Protein AF-W1Q097-F1 (afdb_monomer_lite)

Secondary structure (DSSP, 8-state):
--SSTTTGGG-------TTTHHHHH-S--HHHHHHHHHTT--GGGSS-GGGSHHHHHHHT-SPPPPPPPTTTS--------PPP----PPP-PPP-----

Structure (mmCIF, N/CA/C/O backbone):
data_AF-W1Q097-F1
#
_entry.id   AF-W1Q097-F1
#
loop_
_atom_site.group_PDB
_atom_site.id
_atom_site.type_symbol
_atom_site.label_atom_id
_atom_site.label_alt_id
_atom_site.label_comp_id
_atom_site.label_asym_id
_atom_site.label_entity_id
_atom_site.label_seq_id
_atom_site.pdbx_PDB_ins_code
_atom_site.Cartn_x
_atom_site.Cartn_y
_atom_site.Cartn_z
_atom_site.occupancy
_atom_site.B_iso_or_equiv
_atom_site.auth_seq_id
_atom_site.auth_comp_id
_atom_site.auth_asym_id
_atom_site.auth_atom_id
_atom_site.pdbx_PDB_model_num
ATOM 1 N N . MET A 1 1 ? -22.412 -5.937 -0.133 1.00 38.38 1 MET A N 1
ATOM 2 C CA . MET A 1 1 ? -22.242 -7.377 0.170 1.00 38.38 1 MET A CA 1
ATOM 3 C C . MET A 1 1 ? -20.873 -7.930 -0.252 1.00 38.38 1 MET A C 1
ATOM 5 O O . MET A 1 1 ? -20.672 -9.125 -0.132 1.00 38.38 1 MET A O 1
ATOM 9 N N . GLU A 1 2 ? -19.893 -7.098 -0.640 1.00 43.16 2 GLU A N 1
ATOM 10 C CA . GLU A 1 2 ? -18.611 -7.597 -1.190 1.00 43.16 2 GLU A CA 1
ATOM 11 C C . GLU A 1 2 ? -17.364 -7.215 -0.367 1.00 43.16 2 GLU A C 1
ATOM 13 O O . GLU A 1 2 ? -16.276 -7.714 -0.621 1.00 43.16 2 GLU A O 1
ATOM 18 N N . HIS A 1 3 ? -17.499 -6.401 0.687 1.00 38.25 3 HIS A N 1
ATOM 19 C CA . HIS A 1 3 ? -16.353 -5.969 1.504 1.00 38.25 3 HIS A CA 1
ATOM 20 C C . HIS A 1 3 ? -15.869 -7.003 2.539 1.00 38.25 3 HIS A C 1
ATOM 22 O O . HIS A 1 3 ? -14.757 -6.887 3.046 1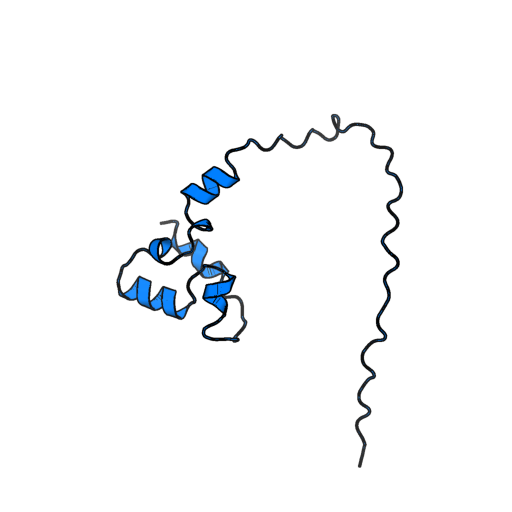.00 38.25 3 HIS A O 1
ATOM 28 N N . ARG A 1 4 ? -16.677 -8.025 2.862 1.00 45.00 4 ARG A N 1
ATOM 29 C CA . ARG A 1 4 ? -16.343 -9.014 3.907 1.00 45.00 4 ARG A CA 1
ATOM 30 C C . ARG A 1 4 ? -15.344 -10.084 3.452 1.00 45.00 4 ARG A C 1
ATOM 32 O O . ARG A 1 4 ? -14.622 -10.617 4.283 1.00 45.00 4 ARG A O 1
ATOM 39 N N . ALA A 1 5 ? -15.252 -10.352 2.149 1.00 39.06 5 ALA A N 1
ATOM 40 C CA . ALA A 1 5 ? -14.387 -11.404 1.611 1.00 39.06 5 ALA A CA 1
ATOM 41 C C . ALA A 1 5 ? -12.897 -11.012 1.548 1.00 39.06 5 ALA A C 1
ATOM 43 O O . ALA A 1 5 ? -12.034 -11.883 1.536 1.00 39.06 5 ALA A O 1
ATOM 44 N N . TYR A 1 6 ? -12.572 -9.714 1.548 1.00 47.75 6 TYR A N 1
ATOM 45 C CA . TYR A 1 6 ? -11.182 -9.254 1.446 1.00 47.75 6 TYR A CA 1
ATOM 46 C C . TYR A 1 6 ? -10.384 -9.453 2.749 1.00 47.75 6 TYR A C 1
ATOM 48 O O . TYR A 1 6 ? -9.180 -9.692 2.713 1.00 47.75 6 TYR A O 1
ATOM 56 N N . ILE A 1 7 ? -11.049 -9.403 3.909 1.00 50.25 7 ILE A N 1
ATOM 57 C CA . ILE A 1 7 ? -10.375 -9.475 5.217 1.00 50.25 7 ILE A CA 1
ATOM 58 C C . ILE A 1 7 ? -9.987 -10.916 5.590 1.00 50.25 7 ILE A C 1
ATOM 60 O O . ILE A 1 7 ? -8.965 -11.128 6.247 1.00 50.25 7 ILE A O 1
ATOM 64 N N . GLU A 1 8 ? -10.728 -11.926 5.123 1.00 46.25 8 GLU A N 1
ATOM 65 C CA . GLU A 1 8 ? -10.442 -13.328 5.465 1.00 46.25 8 GLU A CA 1
ATOM 66 C C . GLU A 1 8 ? -9.144 -13.869 4.834 1.00 46.25 8 GLU A C 1
ATOM 68 O O . GLU A 1 8 ? -8.549 -14.811 5.361 1.00 46.25 8 GLU A O 1
ATOM 73 N N . GLY A 1 9 ? -8.635 -13.232 3.772 1.00 41.41 9 GLY A N 1
ATOM 74 C CA . GLY A 1 9 ? -7.394 -13.629 3.094 1.00 41.41 9 GLY A CA 1
ATOM 75 C C . GLY A 1 9 ? -6.099 -13.348 3.870 1.00 41.41 9 GLY A C 1
ATOM 76 O O . GLY A 1 9 ? -5.043 -13.856 3.499 1.00 41.41 9 GLY A O 1
ATOM 77 N N . LEU A 1 10 ? -6.149 -12.572 4.959 1.00 51.78 10 LEU A N 1
ATOM 78 C CA . LEU A 1 10 ? -4.971 -12.219 5.770 1.00 51.78 10 LEU A CA 1
ATOM 79 C C . LEU A 1 10 ? -4.798 -13.102 7.017 1.00 51.78 10 LEU A C 1
ATOM 81 O O . LEU A 1 10 ? -3.898 -12.881 7.828 1.00 51.78 10 LEU A O 1
ATOM 85 N N . ARG A 1 11 ? -5.624 -14.143 7.173 1.00 51.94 11 ARG A N 1
ATOM 86 C CA . ARG A 1 11 ? -5.631 -15.042 8.339 1.00 51.94 11 ARG A CA 1
ATOM 87 C C . ARG A 1 11 ? -4.587 -16.171 8.239 1.00 51.94 11 ARG A C 1
ATOM 89 O O . ARG A 1 11 ? -4.834 -17.301 8.646 1.00 51.94 11 ARG A O 1
ATOM 96 N N . GLY A 1 12 ? -3.414 -15.865 7.682 1.00 44.88 12 GLY A N 1
ATOM 97 C CA . GLY A 1 12 ? -2.291 -16.786 7.497 1.00 44.88 12 GLY A CA 1
ATOM 98 C C . GLY A 1 12 ? -1.200 -16.611 8.555 1.00 44.88 12 GLY A C 1
ATOM 99 O O . GLY A 1 12 ? -0.261 -15.850 8.363 1.00 44.88 12 GLY A O 1
ATOM 100 N N . ASN A 1 13 ? -1.333 -17.334 9.668 1.00 55.38 13 ASN A N 1
ATOM 101 C CA . ASN A 1 13 ? -0.284 -17.833 10.572 1.00 55.38 13 ASN A CA 1
ATOM 102 C C . ASN A 1 13 ? 1.103 -17.143 10.553 1.00 55.38 13 ASN A C 1
ATOM 104 O O . ASN A 1 13 ? 2.027 -17.611 9.882 1.00 55.38 13 ASN A O 1
ATOM 108 N N . ARG A 1 14 ? 1.307 -16.156 11.438 1.00 54.12 14 ARG A N 1
ATOM 109 C CA . ARG A 1 14 ? 2.559 -16.012 12.206 1.00 54.12 14 ARG A CA 1
ATOM 110 C C . ARG A 1 14 ? 2.336 -15.130 13.433 1.00 54.12 14 ARG A C 1
ATOM 112 O O . ARG A 1 14 ? 2.221 -13.913 13.341 1.00 54.12 14 ARG A O 1
ATOM 119 N N . GLN A 1 15 ? 2.271 -15.772 14.592 1.00 57.19 15 GLN A N 1
ATOM 120 C CA . GLN A 1 15 ? 2.428 -15.127 15.886 1.00 57.19 15 GLN A CA 1
ATOM 121 C C . GLN A 1 15 ? 3.838 -14.529 15.925 1.00 57.19 15 GLN A C 1
ATOM 123 O O . GLN A 1 15 ? 4.770 -15.282 16.156 1.00 57.19 15 GLN A O 1
ATOM 128 N N . GLU A 1 16 ? 4.033 -13.236 15.651 1.00 54.62 16 GLU A N 1
ATOM 129 C CA . GLU A 1 16 ? 5.241 -12.532 16.098 1.00 54.62 16 GLU A CA 1
ATOM 130 C C . GLU A 1 16 ? 5.165 -11.001 15.937 1.00 54.62 16 GLU A C 1
ATOM 132 O O . GLU A 1 16 ? 5.077 -10.462 14.838 1.00 54.62 16 GLU A O 1
ATOM 137 N N . LYS A 1 17 ? 5.335 -10.337 17.090 1.00 48.19 17 LYS A N 1
ATOM 138 C CA . LYS A 1 17 ? 5.784 -8.949 17.319 1.00 48.19 17 LYS A CA 1
ATOM 139 C C . LYS A 1 17 ? 4.727 -7.838 17.295 1.00 48.19 17 LYS A C 1
ATOM 141 O O . LYS A 1 17 ? 4.501 -7.126 16.320 1.00 48.19 17 LYS A O 1
ATOM 146 N N . LEU A 1 18 ? 4.174 -7.640 18.493 1.00 61.91 18 LEU A N 1
ATOM 147 C CA . LEU A 1 18 ? 3.507 -6.428 18.958 1.00 61.91 18 LEU A CA 1
ATOM 148 C C . LEU A 1 18 ? 4.412 -5.189 18.748 1.00 61.91 18 LEU A C 1
ATOM 150 O O . LEU A 1 18 ? 5.625 -5.255 18.937 1.00 61.91 18 LEU A O 1
ATOM 154 N N . TYR A 1 19 ? 3.788 -4.072 18.368 1.00 51.47 19 TYR A N 1
ATOM 155 C CA . TYR A 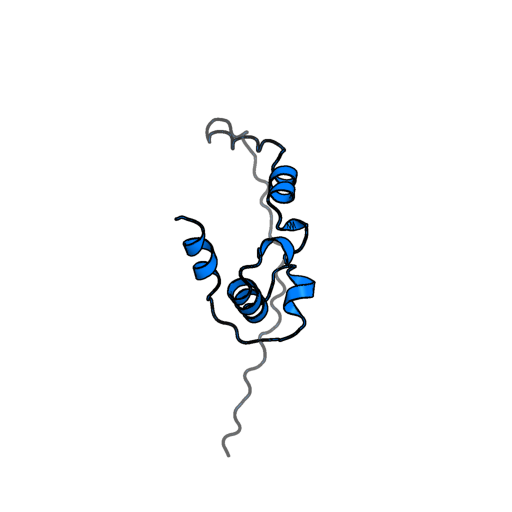1 19 ? 4.310 -2.696 18.239 1.00 51.47 19 TYR A CA 1
ATOM 156 C C . TYR A 1 19 ? 5.142 -2.300 17.001 1.00 51.47 19 TYR A C 1
ATOM 158 O O . TYR A 1 19 ? 5.101 -1.131 16.633 1.00 51.47 19 TYR A O 1
ATOM 166 N N . GLY A 1 20 ? 5.819 -3.214 16.293 1.00 50.72 20 GLY A N 1
ATOM 167 C CA . GLY A 1 20 ? 6.646 -2.847 15.119 1.00 50.72 20 GLY A CA 1
ATOM 168 C C . GLY A 1 20 ? 5.957 -2.941 13.747 1.00 50.72 20 GLY A C 1
ATOM 169 O O . GLY A 1 20 ? 6.331 -2.242 12.807 1.00 50.72 20 GLY A O 1
ATOM 170 N N . HIS A 1 21 ? 4.943 -3.801 13.612 1.00 57.03 21 HIS A N 1
ATOM 171 C CA . HIS A 1 21 ? 4.353 -4.142 12.310 1.00 57.03 21 HIS A CA 1
ATOM 172 C C . HIS A 1 21 ? 3.623 -2.966 11.643 1.00 57.03 21 HIS A C 1
ATOM 174 O O . HIS A 1 21 ? 3.699 -2.791 10.427 1.00 57.03 21 HIS A O 1
ATOM 180 N N . MET A 1 22 ? 2.929 -2.140 12.429 1.00 57.91 22 MET A N 1
ATOM 181 C CA . MET A 1 22 ? 2.148 -1.019 11.898 1.00 57.91 22 MET A CA 1
ATOM 182 C C . MET A 1 22 ? 3.051 0.075 11.310 1.00 57.91 22 MET A C 1
ATOM 184 O O . MET A 1 22 ? 2.728 0.627 10.264 1.00 57.91 22 MET A O 1
ATOM 188 N N . MET A 1 23 ? 4.215 0.329 11.927 1.00 59.78 23 MET A N 1
ATOM 189 C CA . MET A 1 23 ? 5.166 1.342 11.449 1.00 59.78 23 MET A CA 1
ATOM 190 C C . MET A 1 23 ? 5.756 0.982 10.080 1.00 59.78 23 MET A C 1
ATOM 192 O O . MET A 1 23 ? 5.975 1.868 9.262 1.00 59.78 23 MET A O 1
ATOM 196 N N . VAL A 1 24 ? 5.992 -0.307 9.818 1.00 69.31 24 VAL A N 1
ATOM 197 C CA . VAL A 1 24 ? 6.602 -0.763 8.558 1.00 69.31 24 VAL A CA 1
ATOM 198 C C . VAL A 1 24 ? 5.557 -0.978 7.463 1.00 69.31 24 VAL A C 1
ATOM 200 O O . VAL A 1 24 ? 5.791 -0.617 6.315 1.00 69.31 24 VAL A O 1
ATOM 203 N N . SER A 1 25 ? 4.408 -1.571 7.801 1.00 79.69 25 SER A N 1
ATOM 204 C CA . SER A 1 25 ? 3.384 -1.923 6.807 1.00 79.69 25 SER A CA 1
ATOM 205 C C . SER A 1 25 ? 2.408 -0.793 6.498 1.00 79.69 25 SER A C 1
ATOM 207 O O . SER A 1 25 ? 1.802 -0.821 5.438 1.00 79.69 25 SER A O 1
ATOM 209 N N . GLY A 1 26 ? 2.214 0.172 7.403 1.00 82.31 26 GLY A N 1
ATOM 210 C CA . GLY A 1 26 ? 1.163 1.186 7.280 1.00 82.31 26 GLY A CA 1
ATOM 211 C C . GLY A 1 26 ? -0.264 0.626 7.361 1.00 82.31 26 GLY A C 1
ATOM 212 O O . GLY A 1 26 ? -1.207 1.348 7.051 1.00 82.31 26 GLY A O 1
ATOM 213 N N . LEU A 1 27 ? -0.432 -0.636 7.769 1.00 87.88 27 LEU A N 1
ATOM 214 C CA . LEU A 1 27 ? -1.726 -1.287 7.965 1.00 87.88 27 LEU A CA 1
ATOM 215 C C . LEU A 1 27 ? -1.970 -1.555 9.459 1.00 87.88 27 LEU A C 1
ATOM 217 O O . LEU A 1 27 ? -1.027 -1.932 10.168 1.00 87.88 27 LEU A O 1
ATOM 221 N N . PRO A 1 28 ? -3.215 -1.404 9.947 1.00 88.38 28 PRO A N 1
ATOM 222 C CA . PRO A 1 28 ? -3.558 -1.714 11.329 1.00 88.38 28 PRO A CA 1
ATOM 223 C C . PRO A 1 28 ? -3.317 -3.201 11.629 1.00 88.38 28 PRO A C 1
ATOM 225 O O . PRO A 1 28 ? -3.530 -4.074 10.787 1.00 88.38 28 PRO A O 1
ATOM 228 N N . CYS A 1 29 ? -2.866 -3.509 12.847 1.00 87.75 29 CYS A N 1
ATOM 229 C CA . CYS A 1 29 ? -2.761 -4.895 13.305 1.00 87.75 29 CYS A CA 1
ATOM 230 C C . CYS A 1 29 ? -4.153 -5.489 13.573 1.00 87.75 29 CYS A C 1
ATOM 232 O O . CYS A 1 29 ? -5.119 -4.751 13.750 1.00 87.75 29 CYS A O 1
ATOM 234 N N . SER A 1 30 ? -4.262 -6.816 13.684 1.00 87.19 30 SER A N 1
ATOM 235 C CA . SER A 1 30 ? -5.544 -7.491 13.956 1.00 87.19 30 SER A CA 1
ATOM 236 C C . SER A 1 30 ? -6.282 -6.939 15.184 1.00 87.19 30 SER A C 1
ATOM 238 O O . SER A 1 30 ? -7.501 -6.800 15.152 1.00 87.19 30 SER A O 1
ATOM 240 N N . HIS A 1 31 ? -5.555 -6.564 16.241 1.00 89.62 31 HIS A N 1
ATOM 241 C CA . HIS A 1 31 ? -6.138 -5.933 17.429 1.00 89.62 31 HIS A CA 1
ATOM 242 C C . HIS A 1 31 ? -6.724 -4.549 17.127 1.00 89.62 31 HIS A C 1
ATOM 244 O O . HIS A 1 31 ? -7.828 -4.246 17.564 1.00 89.62 31 HIS A O 1
ATOM 250 N N . ALA A 1 32 ? -6.007 -3.719 16.364 1.00 88.06 32 ALA A N 1
ATOM 251 C CA . ALA A 1 32 ? -6.496 -2.404 15.965 1.00 88.06 32 ALA A CA 1
ATOM 252 C C . ALA A 1 32 ? -7.747 -2.530 15.083 1.00 88.06 32 ALA A C 1
ATOM 254 O O . ALA A 1 32 ? -8.716 -1.821 15.316 1.00 88.06 32 ALA A O 1
ATOM 255 N N . ILE A 1 33 ? -7.763 -3.489 14.151 1.00 91.00 33 ILE A N 1
ATOM 256 C CA . ILE A 1 33 ? -8.932 -3.789 13.308 1.00 91.00 33 ILE A CA 1
ATOM 257 C C . ILE A 1 33 ? -10.149 -4.139 14.169 1.00 91.00 33 ILE A C 1
ATOM 259 O O . ILE A 1 33 ? -11.219 -3.581 13.957 1.00 91.00 33 ILE A O 1
ATOM 263 N N . ALA A 1 34 ? -9.983 -5.013 15.165 1.00 92.19 34 ALA A N 1
ATOM 264 C CA . ALA A 1 34 ? -11.075 -5.402 16.055 1.00 92.19 34 ALA A CA 1
ATOM 265 C C . ALA A 1 34 ? -11.617 -4.223 16.885 1.00 92.19 34 ALA A C 1
ATOM 267 O O . ALA A 1 34 ? -12.823 -4.124 17.093 1.00 92.19 34 ALA A O 1
ATOM 268 N N . ILE A 1 35 ? -10.746 -3.316 17.343 1.00 93.88 35 ILE A N 1
ATOM 269 C CA . ILE A 1 35 ? -11.162 -2.111 18.079 1.00 93.88 35 ILE A CA 1
ATOM 270 C C . ILE A 1 35 ? -11.922 -1.149 17.161 1.00 93.88 35 ILE A C 1
ATOM 272 O O . ILE A 1 35 ? -12.968 -0.644 17.553 1.00 93.88 35 ILE A O 1
ATOM 276 N N . ILE A 1 36 ? -11.417 -0.904 15.951 1.00 93.25 36 ILE A N 1
ATOM 277 C CA . ILE A 1 36 ? -12.060 -0.027 14.960 1.00 93.25 36 ILE A CA 1
ATOM 278 C C . ILE A 1 36 ? -13.454 -0.560 14.604 1.00 93.25 36 ILE A C 1
ATOM 280 O O . ILE A 1 36 ? -14.426 0.193 14.626 1.00 93.25 36 ILE A O 1
ATOM 284 N N . ASP A 1 37 ? -13.561 -1.868 14.356 1.00 93.56 37 ASP A N 1
ATOM 285 C CA . ASP A 1 37 ? -14.829 -2.537 14.049 1.00 93.56 37 ASP A CA 1
ATOM 286 C C . ASP A 1 37 ? -15.817 -2.441 15.219 1.00 93.56 37 ASP A C 1
ATOM 288 O O . ASP A 1 37 ? -16.978 -2.083 15.026 1.00 93.56 37 ASP A O 1
ATOM 292 N N . HIS A 1 38 ? -15.342 -2.645 16.454 1.00 95.00 38 HIS A N 1
ATOM 293 C CA . HIS A 1 38 ? -16.159 -2.482 17.659 1.00 95.00 38 HIS A CA 1
ATOM 294 C C . HIS A 1 38 ? -16.689 -1.051 17.837 1.00 95.00 38 HIS A C 1
ATOM 296 O O . HIS A 1 38 ? -17.771 -0.853 18.386 1.00 95.00 38 HIS A O 1
ATOM 302 N N . ARG A 1 39 ? -15.936 -0.050 17.373 1.00 94.88 39 ARG A N 1
ATOM 303 C CA . ARG A 1 39 ? -16.324 1.365 17.424 1.00 94.88 39 ARG A CA 1
ATOM 304 C C . ARG A 1 39 ? -17.148 1.808 16.214 1.00 94.88 39 ARG A C 1
ATOM 306 O O . ARG A 1 39 ? -17.587 2.953 16.195 1.00 94.88 39 ARG A O 1
ATOM 313 N N . HIS A 1 40 ? -17.377 0.924 15.240 1.00 93.69 40 HIS A N 1
ATOM 314 C CA . HIS A 1 40 ? -18.012 1.244 13.959 1.00 93.69 40 HIS A CA 1
ATOM 315 C C . HIS A 1 40 ? -17.338 2.416 13.223 1.00 93.69 40 HIS A C 1
ATOM 317 O O . HIS A 1 40 ? -17.997 3.190 12.529 1.00 93.69 40 HIS A O 1
ATOM 323 N N . GLU A 1 41 ? -16.021 2.549 13.385 1.00 93.75 41 GLU A N 1
ATOM 324 C CA . GLU A 1 41 ? -15.213 3.563 12.709 1.00 93.75 41 GLU A CA 1
ATOM 325 C C . GLU A 1 41 ? -14.712 3.029 11.355 1.00 93.75 41 GLU A C 1
ATOM 327 O O . GLU A 1 41 ? -14.633 1.817 11.126 1.00 93.75 41 GLU A O 1
ATOM 332 N N . ASP A 1 42 ? -14.365 3.927 10.431 1.00 89.75 42 ASP A N 1
ATOM 333 C CA . ASP A 1 42 ? -13.822 3.521 9.135 1.00 89.75 42 ASP A CA 1
ATOM 334 C C . ASP A 1 42 ? -12.333 3.159 9.255 1.00 89.75 42 ASP A C 1
ATOM 336 O O . ASP A 1 42 ? -11.472 3.989 9.544 1.00 89.75 42 ASP A O 1
ATOM 340 N N . ILE A 1 43 ? -12.008 1.902 8.954 1.00 87.56 43 ILE A N 1
ATOM 341 C CA . ILE A 1 43 ? -10.640 1.379 8.935 1.00 87.56 43 ILE A CA 1
ATOM 342 C C . ILE A 1 43 ? -9.701 2.133 7.988 1.00 87.56 43 ILE A C 1
ATOM 344 O O . ILE A 1 43 ? -8.487 2.159 8.218 1.00 87.56 43 ILE A O 1
ATOM 348 N N . THR A 1 44 ? -10.230 2.753 6.931 1.00 86.75 44 THR A N 1
ATOM 349 C CA . THR A 1 44 ? -9.411 3.482 5.955 1.00 86.75 44 THR A CA 1
ATOM 350 C C . THR A 1 44 ? -8.761 4.734 6.550 1.00 86.75 44 THR A C 1
ATOM 352 O O . THR A 1 44 ? -7.713 5.167 6.061 1.00 86.75 44 THR A O 1
ATOM 355 N N . GLU A 1 45 ? -9.316 5.271 7.641 1.00 88.19 45 GLU A N 1
ATOM 356 C CA . GLU A 1 45 ? -8.764 6.418 8.366 1.00 88.19 45 GLU A CA 1
ATOM 357 C C . GLU A 1 45 ? -7.513 6.053 9.175 1.00 88.19 45 GLU A C 1
ATOM 359 O O . GLU A 1 45 ? -6.635 6.893 9.371 1.00 88.19 45 GLU A O 1
ATOM 364 N N . PHE A 1 46 ? -7.389 4.782 9.569 1.00 88.00 46 PHE A N 1
ATOM 365 C CA . PHE A 1 46 ? -6.277 4.251 10.367 1.00 88.00 46 PHE A CA 1
ATOM 366 C C . PHE A 1 46 ? -5.153 3.646 9.520 1.00 88.00 46 PHE A C 1
ATOM 368 O O . PHE A 1 46 ? -4.110 3.252 10.048 1.00 88.00 46 PHE A O 1
ATOM 375 N N . CYS A 1 47 ? -5.353 3.556 8.206 1.00 88.19 47 CYS A N 1
ATOM 376 C CA . CYS A 1 47 ? -4.351 3.067 7.273 1.00 88.19 47 CYS A CA 1
ATOM 377 C C . CYS A 1 47 ? -3.446 4.212 6.792 1.00 88.19 47 CYS A C 1
ATOM 379 O O . CYS A 1 47 ? -3.861 5.365 6.657 1.00 88.19 47 CYS A O 1
ATOM 381 N N . GLY A 1 48 ? -2.195 3.887 6.471 1.00 87.00 48 GLY A N 1
ATOM 382 C CA . GLY A 1 48 ? -1.261 4.823 5.857 1.00 87.00 48 GLY A CA 1
ATOM 383 C C . GLY A 1 48 ? -1.807 5.385 4.542 1.00 87.00 48 GLY A C 1
ATOM 384 O O . GLY A 1 48 ? -2.544 4.716 3.816 1.00 87.00 48 GLY A O 1
ATOM 385 N N . VAL A 1 49 ? -1.405 6.615 4.205 1.00 87.00 49 VAL A N 1
ATOM 386 C CA . VAL A 1 49 ? -1.932 7.370 3.049 1.00 87.00 49 VAL A CA 1
ATOM 387 C C . VAL A 1 4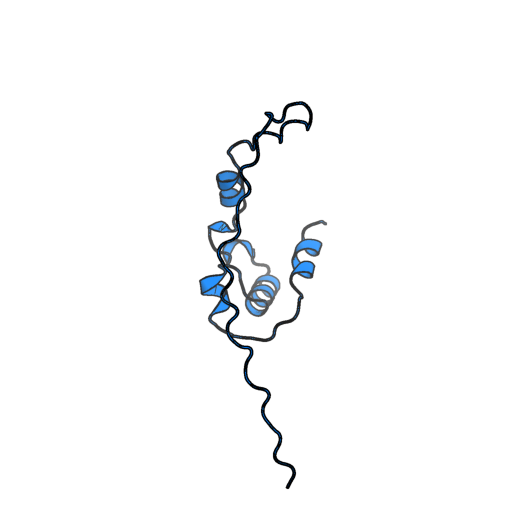9 ? -1.891 6.557 1.749 1.00 87.00 49 VAL A C 1
ATOM 389 O O . VAL A 1 49 ? -2.828 6.631 0.957 1.00 87.00 49 VAL A O 1
ATOM 392 N N . TYR A 1 50 ? -0.854 5.735 1.558 1.00 86.44 50 TYR A N 1
ATOM 393 C CA . TYR A 1 50 ? -0.647 4.898 0.371 1.00 86.44 50 TYR A CA 1
ATOM 394 C C . TYR A 1 50 ? -1.714 3.819 0.143 1.00 86.44 50 TYR A C 1
ATOM 396 O O . TYR A 1 50 ? -1.892 3.393 -0.994 1.00 86.44 50 TYR A O 1
ATOM 404 N N . PHE A 1 51 ? -2.454 3.414 1.177 1.00 86.69 51 PHE A N 1
ATOM 405 C CA . PHE A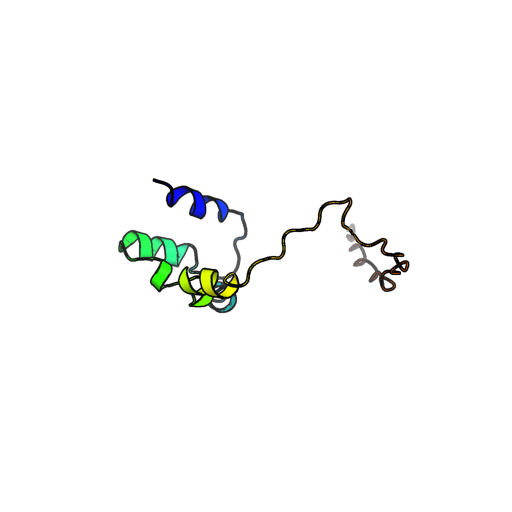 1 51 ? -3.511 2.402 1.068 1.00 86.69 51 PHE A CA 1
ATOM 406 C C . PHE A 1 51 ? -4.885 2.993 0.739 1.00 86.69 51 PHE A C 1
ATOM 408 O O . PHE A 1 51 ? -5.863 2.261 0.608 1.00 86.69 51 PHE A O 1
ATOM 415 N N . ARG A 1 52 ? -4.985 4.317 0.574 1.00 87.31 52 ARG A N 1
ATOM 416 C CA . ARG A 1 52 ? -6.234 4.961 0.161 1.00 87.31 52 ARG A CA 1
ATOM 417 C C . ARG A 1 52 ? -6.493 4.728 -1.325 1.00 87.31 52 ARG A C 1
ATOM 419 O O . ARG A 1 52 ? -5.581 4.811 -2.148 1.00 87.31 52 ARG A O 1
ATOM 426 N N . VAL A 1 53 ? -7.768 4.573 -1.686 1.00 88.06 53 VAL A N 1
ATOM 427 C CA . VAL A 1 53 ? -8.222 4.394 -3.081 1.00 88.06 53 VAL A CA 1
ATOM 428 C C . VAL A 1 53 ? -7.668 5.479 -4.010 1.00 88.06 53 VAL A C 1
ATOM 430 O O . VAL A 1 53 ? -7.247 5.191 -5.128 1.00 88.06 53 VAL A O 1
ATOM 433 N N . GLN A 1 54 ? -7.608 6.727 -3.540 1.00 90.12 54 GLN A N 1
ATOM 434 C CA . GLN A 1 54 ? -7.035 7.846 -4.294 1.00 90.12 54 GLN A CA 1
ATOM 435 C C . GLN A 1 54 ? -5.564 7.619 -4.682 1.00 90.12 54 GLN A C 1
ATOM 437 O O . GLN A 1 54 ? -5.164 7.948 -5.796 1.00 90.12 54 GLN A O 1
ATOM 442 N N . MET A 1 55 ? -4.766 7.029 -3.786 1.00 91.56 55 MET A N 1
ATOM 443 C CA . MET A 1 55 ? -3.347 6.774 -4.027 1.00 91.56 55 MET A CA 1
ATOM 444 C C . MET A 1 55 ? -3.163 5.598 -4.973 1.00 91.56 55 MET A C 1
ATOM 446 O O . MET A 1 55 ? -2.328 5.682 -5.867 1.00 91.56 55 MET A O 1
ATOM 450 N N . TYR A 1 56 ? -3.994 4.561 -4.845 1.00 89.12 56 TYR A N 1
ATOM 451 C CA . TYR A 1 56 ? -4.036 3.464 -5.808 1.00 89.12 56 TYR A CA 1
ATOM 452 C C . TYR A 1 56 ? -4.346 3.977 -7.222 1.00 89.12 56 TYR A C 1
ATOM 454 O O . TYR A 1 56 ? -3.584 3.733 -8.153 1.00 89.12 56 TYR A O 1
ATOM 462 N N . ARG A 1 57 ? -5.408 4.780 -7.378 1.00 92.38 57 ARG A N 1
ATOM 463 C CA . ARG A 1 57 ? -5.768 5.390 -8.671 1.00 92.38 57 ARG A CA 1
ATOM 464 C C . ARG A 1 57 ? -4.658 6.267 -9.235 1.00 92.38 57 ARG A C 1
ATOM 466 O O . ARG A 1 57 ? -4.451 6.269 -10.437 1.00 92.38 57 ARG A O 1
ATOM 473 N N . ARG A 1 58 ? -3.949 7.009 -8.381 1.00 92.69 58 ARG A N 1
ATOM 474 C CA . ARG A 1 58 ? -2.817 7.844 -8.796 1.00 92.69 58 ARG A CA 1
ATOM 475 C C . ARG A 1 58 ? -1.607 7.012 -9.224 1.00 92.69 58 ARG A C 1
ATOM 477 O O . ARG A 1 58 ? -0.933 7.400 -10.167 1.00 92.69 58 ARG A O 1
ATOM 484 N N . ALA A 1 59 ? -1.323 5.907 -8.537 1.00 92.19 59 ALA A N 1
ATOM 485 C CA . ALA A 1 59 ? -0.215 5.016 -8.876 1.00 92.19 59 ALA A CA 1
ATOM 486 C C . ALA A 1 59 ? -0.444 4.309 -10.220 1.00 92.19 59 ALA A C 1
ATOM 488 O O . ALA A 1 59 ? 0.492 4.146 -10.996 1.00 92.19 59 ALA A O 1
ATOM 489 N N . TYR A 1 60 ? -1.696 3.948 -10.503 1.00 90.62 60 TYR A N 1
ATOM 490 C CA . TYR A 1 60 ? -2.113 3.246 -11.717 1.00 90.62 60 TYR A CA 1
ATOM 491 C C . TYR A 1 60 ? -2.882 4.146 -12.699 1.00 90.62 60 TYR A C 1
ATOM 493 O O . TYR A 1 60 ? -3.693 3.657 -13.480 1.00 90.62 60 TYR A O 1
ATOM 501 N N . SER A 1 61 ? -2.672 5.467 -12.650 1.00 92.62 61 SER A N 1
ATOM 502 C CA . SER A 1 61 ? -3.336 6.403 -13.571 1.00 92.62 61 SER A CA 1
ATOM 503 C C . SER A 1 61 ? -2.751 6.345 -14.978 1.00 92.62 61 SER A C 1
ATOM 505 O O . SER A 1 61 ? -3.431 6.678 -15.947 1.00 92.62 61 SER A O 1
ATOM 507 N N . LEU A 1 62 ? -1.483 5.947 -15.084 1.00 90.94 62 LEU A N 1
ATOM 508 C CA . LEU A 1 62 ? -0.817 5.753 -16.357 1.00 90.94 62 LEU A CA 1
ATOM 509 C C . LEU A 1 62 ? -1.324 4.457 -16.997 1.00 90.94 62 LEU A C 1
ATOM 511 O O . LEU A 1 62 ? -1.389 3.432 -16.313 1.00 90.94 62 LEU A O 1
ATOM 515 N N . PRO A 1 63 ? -1.669 4.479 -18.295 1.00 83.75 63 PRO A N 1
ATOM 516 C CA . PRO A 1 63 ? -2.075 3.273 -18.987 1.00 83.75 63 PRO A CA 1
ATOM 517 C C . PRO A 1 63 ? -0.909 2.286 -18.996 1.00 83.75 63 PRO A C 1
ATOM 519 O O . PRO A 1 63 ? 0.214 2.624 -19.376 1.00 83.75 63 PRO A O 1
ATOM 522 N N . PHE A 1 64 ? -1.185 1.047 -18.599 1.00 82.19 64 PHE A N 1
ATOM 523 C CA . PHE A 1 64 ? -0.316 -0.051 -18.983 1.00 82.19 64 PHE A CA 1
ATOM 524 C C . PHE A 1 64 ? -0.458 -0.232 -20.485 1.00 82.19 64 PHE A C 1
ATOM 526 O O . PHE A 1 64 ? -1.572 -0.412 -20.982 1.00 82.19 64 PHE A O 1
ATOM 533 N N . ASN A 1 65 ? 0.661 -0.188 -21.204 1.00 81.31 65 ASN A N 1
ATOM 534 C CA . ASN A 1 65 ? 0.645 -0.651 -22.580 1.00 81.31 65 ASN A CA 1
ATOM 535 C C . ASN A 1 65 ? 0.192 -2.118 -22.561 1.00 81.31 65 ASN A C 1
ATOM 537 O O . ASN A 1 65 ? 0.734 -2.895 -21.762 1.00 81.31 65 ASN A O 1
ATOM 541 N N . PRO A 1 66 ? -0.807 -2.499 -23.377 1.00 80.56 66 PRO A N 1
ATOM 542 C CA . PRO A 1 66 ? -1.178 -3.896 -23.506 1.00 80.56 66 PRO A CA 1
ATOM 543 C C . PRO A 1 66 ? 0.070 -4.685 -23.890 1.00 80.56 66 PRO A C 1
ATOM 545 O O . PRO A 1 66 ? 0.921 -4.199 -24.639 1.00 80.56 66 PRO A O 1
ATOM 548 N N . MET A 1 67 ? 0.201 -5.888 -23.338 1.00 80.75 67 MET A N 1
ATOM 549 C CA . MET A 1 67 ? 1.249 -6.789 -23.788 1.00 80.75 67 MET A CA 1
ATOM 550 C C . MET A 1 67 ? 1.013 -7.047 -25.284 1.00 80.75 67 MET A C 1
ATOM 552 O O . MET A 1 67 ? -0.101 -7.451 -25.624 1.00 80.75 67 MET A O 1
ATOM 556 N N . PRO A 1 68 ? 1.991 -6.764 -26.164 1.00 78.62 68 PRO A N 1
ATO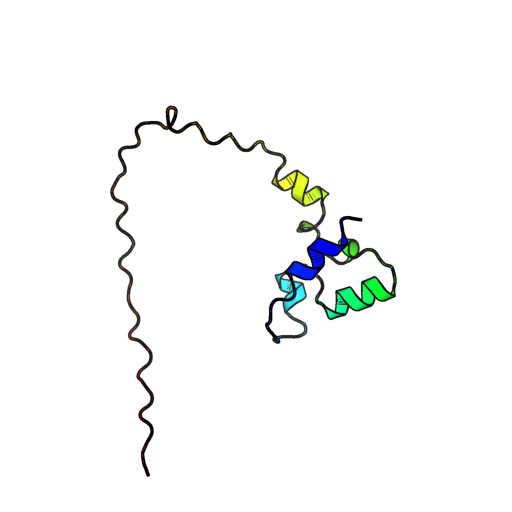M 557 C CA . PRO A 1 68 ? 1.840 -7.042 -27.585 1.00 78.62 68 PRO A CA 1
ATOM 558 C C . PRO A 1 68 ? 1.579 -8.534 -27.781 1.00 78.62 68 PRO A C 1
ATOM 560 O O . PRO A 1 68 ? 2.068 -9.363 -27.003 1.00 78.62 68 PRO A O 1
ATOM 563 N N . ASP A 1 69 ? 0.791 -8.870 -28.800 1.00 78.31 69 ASP A N 1
ATOM 564 C CA . ASP A 1 69 ? 0.527 -10.266 -29.139 1.00 78.31 69 ASP A CA 1
ATOM 565 C C . ASP A 1 69 ? 1.851 -10.983 -29.460 1.00 78.31 69 ASP A C 1
ATOM 567 O O . ASP A 1 69 ? 2.840 -10.358 -29.851 1.00 78.31 69 ASP A O 1
ATOM 571 N N . ALA A 1 70 ? 1.893 -12.308 -29.318 1.00 69.19 70 ALA A N 1
ATOM 572 C CA . ALA A 1 70 ? 3.099 -13.095 -29.572 1.00 69.19 70 ALA A CA 1
ATOM 573 C C . ALA A 1 70 ? 3.649 -12.891 -30.999 1.00 69.19 70 ALA A C 1
ATOM 575 O O . ALA A 1 70 ? 4.846 -13.053 -31.229 1.00 69.19 70 ALA A O 1
ATOM 576 N N . LEU A 1 71 ? 2.775 -12.507 -31.935 1.00 68.88 71 LEU A N 1
ATOM 577 C CA . LEU A 1 71 ? 3.092 -12.179 -33.326 1.00 68.88 71 LEU A CA 1
ATOM 578 C C . LEU A 1 71 ? 3.679 -10.768 -33.516 1.00 68.88 71 LEU A C 1
ATOM 580 O O . LEU A 1 71 ? 4.312 -10.510 -34.537 1.00 68.88 71 LEU A O 1
ATOM 584 N N . GLU A 1 72 ? 3.487 -9.867 -32.551 1.00 71.25 72 GLU A N 1
ATOM 585 C CA . GLU A 1 72 ? 3.982 -8.481 -32.557 1.00 71.25 72 GLU A CA 1
ATOM 586 C C . GLU A 1 72 ? 5.234 -8.292 -31.688 1.00 71.25 72 GLU A C 1
ATOM 588 O O . GLU A 1 72 ? 5.826 -7.209 -31.662 1.00 71.25 72 GLU A O 1
ATOM 593 N N . LEU A 1 73 ? 5.662 -9.336 -30.970 1.00 74.06 73 LEU A N 1
ATOM 594 C CA . LEU A 1 73 ? 6.917 -9.304 -30.234 1.00 74.06 73 LEU A CA 1
ATOM 595 C C . LEU A 1 73 ? 8.069 -9.115 -31.232 1.00 74.06 73 LEU A C 1
ATOM 597 O O . LEU A 1 73 ? 8.213 -9.915 -32.162 1.00 74.06 73 LEU A O 1
ATOM 601 N N . PRO A 1 74 ? 8.925 -8.091 -31.057 1.00 75.38 74 PRO A N 1
ATOM 602 C CA . PRO A 1 74 ? 10.114 -7.974 -31.881 1.00 75.38 74 PRO A CA 1
ATOM 603 C C . PRO A 1 74 ? 10.943 -9.253 -31.730 1.00 75.38 74 PRO A C 1
ATOM 605 O O . PRO A 1 74 ? 11.011 -9.834 -30.645 1.00 75.38 74 PRO A O 1
ATOM 608 N N . TYR A 1 75 ? 11.583 -9.695 -32.812 1.00 73.31 75 TYR A N 1
ATOM 609 C CA . TYR A 1 75 ? 12.541 -10.795 -32.757 1.00 73.31 75 TYR A CA 1
ATOM 610 C C . TYR A 1 75 ? 13.721 -10.375 -31.869 1.00 73.31 75 TYR A C 1
ATOM 612 O O . TYR A 1 75 ? 14.663 -9.718 -32.311 1.00 73.31 75 TYR A O 1
ATOM 620 N N . ILE A 1 76 ? 13.634 -10.692 -30.577 1.00 72.56 76 ILE A N 1
ATOM 621 C CA . ILE A 1 76 ? 14.687 -10.417 -29.608 1.00 72.56 76 ILE A CA 1
ATOM 622 C C . ILE A 1 76 ? 15.689 -11.560 -29.724 1.00 72.56 76 ILE A C 1
ATOM 624 O O . ILE A 1 76 ? 15.412 -12.693 -29.328 1.00 72.56 76 ILE A O 1
ATOM 628 N N . VAL A 1 77 ? 16.881 -11.255 -30.237 1.00 74.31 77 VAL A N 1
ATOM 629 C CA . VAL A 1 77 ? 18.041 -12.132 -30.069 1.00 74.31 77 VAL A CA 1
ATOM 630 C C . VAL A 1 77 ? 18.392 -12.086 -28.588 1.00 74.31 77 VAL A C 1
ATOM 632 O O . VAL A 1 77 ? 19.003 -11.132 -28.106 1.00 74.31 77 VAL A O 1
ATOM 635 N N . TYR A 1 78 ? 17.931 -13.078 -27.835 1.00 73.94 78 TYR A N 1
ATOM 636 C CA . TYR A 1 78 ? 18.282 -13.211 -26.432 1.00 73.94 78 TYR A CA 1
ATOM 637 C C . TYR A 1 78 ? 19.804 -13.335 -26.330 1.00 73.94 78 TYR A C 1
ATOM 639 O O . TYR A 1 78 ? 20.413 -14.278 -26.833 1.00 73.94 78 TYR A O 1
ATOM 647 N N . THR A 1 79 ? 20.441 -12.371 -25.668 1.00 75.00 79 THR A N 1
ATOM 648 C CA . THR A 1 79 ? 21.763 -12.630 -25.109 1.00 75.00 79 THR A CA 1
ATOM 649 C C . THR A 1 79 ? 21.564 -13.602 -23.955 1.00 75.00 79 THR A C 1
ATOM 651 O O . THR A 1 79 ? 20.673 -13.408 -23.123 1.00 75.00 79 THR A O 1
ATOM 654 N N . THR A 1 80 ? 22.333 -14.686 -23.918 1.00 80.44 80 THR A N 1
ATOM 655 C CA . THR A 1 80 ? 22.292 -15.626 -22.800 1.00 80.44 80 THR A CA 1
ATOM 656 C C . THR A 1 80 ? 22.705 -14.876 -21.536 1.00 80.44 80 THR A C 1
ATOM 658 O O . THR A 1 80 ? 23.890 -14.639 -21.303 1.00 80.44 80 THR A O 1
ATOM 661 N N . VAL A 1 81 ? 21.730 -14.470 -20.721 1.00 81.94 81 VAL A N 1
ATOM 662 C CA . VAL A 1 81 ? 21.991 -13.843 -19.424 1.00 81.94 81 VAL A CA 1
ATOM 663 C C . VAL A 1 81 ? 22.521 -14.931 -18.502 1.00 81.94 81 VAL A C 1
ATOM 665 O O . VAL A 1 81 ? 21.770 -15.765 -17.997 1.00 81.94 81 VAL A O 1
ATOM 668 N N . ILE A 1 82 ? 23.838 -14.950 -18.309 1.00 83.75 82 ILE A N 1
ATOM 669 C CA . ILE A 1 82 ? 24.467 -15.854 -17.352 1.00 83.75 82 ILE A CA 1
ATOM 670 C C . ILE A 1 82 ? 24.103 -15.339 -15.954 1.00 83.75 82 ILE A C 1
ATOM 672 O O . ILE A 1 82 ? 24.418 -14.187 -15.636 1.00 83.75 82 ILE A O 1
ATOM 676 N N . PRO A 1 83 ? 23.432 -16.143 -15.109 1.00 83.62 83 PRO A N 1
ATOM 677 C CA . PRO A 1 83 ? 23.135 -15.723 -13.752 1.00 83.62 83 PRO A CA 1
ATOM 678 C C . PRO A 1 83 ? 24.451 -15.457 -13.008 1.00 83.62 83 PRO A C 1
ATOM 680 O O . PRO A 1 83 ? 25.440 -16.165 -13.232 1.00 83.62 83 PRO A O 1
ATOM 683 N N . PRO A 1 84 ? 24.493 -14.462 -12.107 1.00 84.56 84 PRO A N 1
ATOM 684 C CA . PRO A 1 84 ? 25.679 -14.219 -11.304 1.00 84.56 84 PRO A CA 1
ATOM 685 C C . PRO A 1 84 ? 26.062 -15.504 -10.568 1.00 84.56 84 PRO A C 1
ATOM 687 O O . PRO A 1 84 ? 25.195 -16.210 -10.048 1.00 84.56 84 PRO A O 1
ATOM 690 N N . ALA A 1 85 ? 27.361 -15.811 -10.537 1.00 81.25 85 ALA A N 1
ATOM 691 C CA . ALA A 1 85 ? 27.867 -17.019 -9.902 1.00 81.25 85 ALA A CA 1
ATOM 692 C C . ALA A 1 85 ? 27.364 -17.095 -8.453 1.00 81.25 85 ALA A C 1
ATOM 6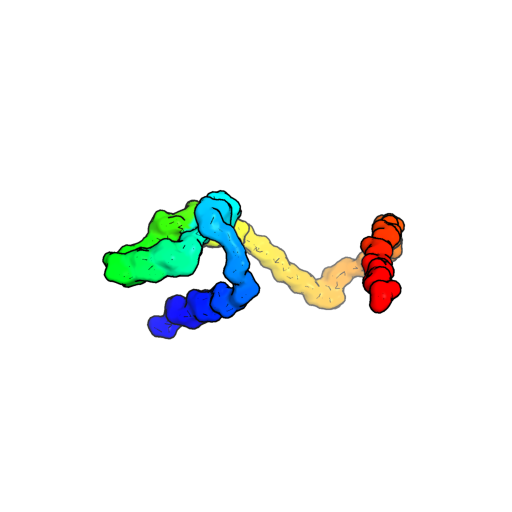94 O O . ALA A 1 85 ? 27.781 -16.326 -7.581 1.00 81.25 85 ALA A O 1
ATOM 695 N N . ALA A 1 86 ? 26.437 -18.017 -8.200 1.00 76.25 86 ALA A N 1
ATOM 696 C CA . ALA A 1 86 ? 25.854 -18.191 -6.886 1.00 76.25 86 ALA A CA 1
ATOM 697 C C . ALA A 1 86 ? 26.928 -18.747 -5.942 1.00 76.25 86 ALA A C 1
ATOM 699 O O . ALA A 1 86 ? 27.284 -19.926 -5.997 1.00 76.25 86 ALA A O 1
ATOM 700 N N . ARG A 1 87 ? 27.444 -17.905 -5.040 1.00 76.62 87 ARG A N 1
ATOM 701 C CA . ARG A 1 87 ? 28.232 -18.379 -3.899 1.00 76.62 87 ARG A CA 1
ATOM 702 C C . ARG A 1 87 ? 27.293 -19.139 -2.964 1.00 76.62 87 ARG A C 1
ATOM 704 O O . ARG A 1 87 ? 26.555 -18.541 -2.186 1.00 76.62 87 ARG A O 1
ATOM 711 N N . ARG A 1 88 ? 27.319 -20.473 -3.030 1.00 72.50 88 ARG A N 1
ATOM 712 C CA . ARG A 1 88 ? 26.734 -21.319 -1.986 1.00 72.50 88 ARG A CA 1
ATOM 713 C C . ARG A 1 88 ? 27.537 -21.108 -0.707 1.00 72.50 88 ARG A C 1
ATOM 715 O O . ARG A 1 88 ? 28.682 -21.538 -0.612 1.00 72.50 88 ARG A O 1
ATOM 722 N N . ILE A 1 89 ? 26.935 -20.444 0.275 1.00 75.50 89 ILE A N 1
ATOM 723 C CA . ILE A 1 89 ? 27.454 -20.451 1.642 1.00 75.50 89 ILE A CA 1
ATOM 724 C C . ILE A 1 89 ? 27.369 -21.905 2.111 1.00 75.50 89 ILE A C 1
ATOM 726 O O . ILE A 1 89 ? 26.317 -22.535 1.963 1.00 75.50 89 ILE A O 1
ATOM 730 N N . ALA A 1 90 ? 28.475 -22.455 2.619 1.00 74.00 90 ALA A N 1
ATOM 731 C CA . ALA A 1 90 ? 28.479 -23.795 3.185 1.00 74.00 90 ALA A CA 1
ATOM 732 C C . ALA A 1 90 ? 27.329 -23.901 4.195 1.00 74.00 90 ALA A C 1
ATOM 734 O O . ALA A 1 90 ? 27.194 -23.064 5.091 1.00 74.00 90 ALA A O 1
ATOM 735 N N . SER A 1 91 ? 26.460 -24.897 4.009 1.00 70.81 91 SER A N 1
ATOM 736 C CA . SER A 1 91 ? 25.344 -25.126 4.920 1.00 70.81 91 SER A CA 1
ATOM 737 C C . SER A 1 91 ? 25.865 -25.229 6.350 1.00 70.81 91 SER A C 1
ATOM 739 O O . SER A 1 91 ? 26.912 -25.841 6.579 1.00 70.81 91 SER A O 1
ATOM 741 N N . ARG A 1 92 ? 25.109 -24.685 7.307 1.00 76.81 92 ARG A N 1
ATOM 742 C CA . ARG A 1 92 ? 25.391 -24.813 8.739 1.00 76.81 92 ARG A CA 1
ATOM 743 C C . ARG A 1 92 ? 25.743 -26.267 9.068 1.00 76.81 92 ARG A C 1
ATOM 745 O O . ARG A 1 92 ? 24.955 -27.169 8.780 1.00 76.81 92 ARG A O 1
ATOM 752 N N . SER A 1 93 ? 26.920 -26.489 9.651 1.00 74.00 93 SER A N 1
ATOM 753 C CA . SER A 1 93 ? 27.361 -27.824 10.050 1.00 74.00 93 SER A CA 1
ATOM 754 C C . SER A 1 93 ? 26.296 -28.475 10.937 1.00 74.00 93 SER A C 1
ATOM 756 O O . SER A 1 93 ? 25.767 -27.856 11.866 1.00 74.00 93 SER A O 1
ATOM 758 N N . LYS A 1 94 ? 25.931 -29.725 10.625 1.00 73.06 94 LYS A N 1
ATOM 759 C CA . LYS A 1 94 ? 24.997 -30.492 11.456 1.00 73.06 94 LYS A CA 1
ATOM 760 C C . LYS A 1 94 ? 25.594 -30.584 12.863 1.00 73.06 94 LYS A C 1
ATOM 762 O O . LYS A 1 94 ? 26.716 -31.068 13.019 1.00 73.06 94 LYS A O 1
ATOM 767 N N . LYS A 1 95 ? 24.864 -30.113 13.882 1.00 73.31 95 LYS A N 1
ATOM 768 C CA . LYS A 1 95 ? 25.247 -30.321 15.286 1.00 73.31 95 LYS A CA 1
ATOM 769 C C . LYS A 1 95 ? 25.359 -31.829 15.515 1.00 73.31 95 LYS A C 1
ATOM 771 O O . LYS A 1 95 ? 24.370 -32.542 15.370 1.00 73.31 95 LYS A O 1
ATOM 776 N N . ARG A 1 96 ? 26.555 -32.313 15.856 1.00 72.94 96 ARG A N 1
ATOM 777 C CA . ARG A 1 96 ? 26.730 -33.685 16.341 1.00 72.94 96 ARG A CA 1
ATOM 778 C C . ARG A 1 96 ? 26.118 -33.752 17.737 1.00 72.94 96 ARG A C 1
ATOM 780 O O . ARG A 1 96 ? 26.580 -33.054 18.638 1.00 72.94 96 ARG A O 1
ATOM 787 N N . TYR A 1 97 ? 25.061 -34.541 17.895 1.00 72.00 97 TYR A N 1
ATOM 788 C CA . TYR A 1 97 ? 24.550 -34.900 19.212 1.00 72.00 97 TYR A CA 1
ATOM 789 C C . TYR A 1 97 ? 25.612 -35.769 19.898 1.00 72.00 97 TYR A C 1
ATOM 791 O O . TYR A 1 97 ? 26.023 -36.785 19.337 1.00 72.00 97 TYR A O 1
ATOM 799 N N . ARG A 1 98 ? 26.120 -35.333 21.058 1.00 69.62 98 ARG A N 1
ATOM 800 C CA . ARG A 1 98 ? 26.973 -36.176 21.902 1.00 69.62 98 ARG A CA 1
ATOM 801 C C . ARG A 1 98 ? 26.072 -37.254 22.495 1.00 69.62 98 ARG A C 1
ATOM 803 O O . ARG A 1 98 ? 25.209 -36.925 23.299 1.00 69.62 98 ARG A O 1
ATOM 810 N N . GLN A 1 99 ? 26.259 -38.499 22.066 1.00 65.06 99 GLN A N 1
ATOM 811 C CA . GLN A 1 99 ? 25.739 -39.641 22.806 1.00 65.06 99 GLN A CA 1
ATOM 812 C C . GLN A 1 99 ? 26.626 -39.792 24.045 1.00 65.06 99 GLN A C 1
ATOM 814 O O . GLN A 1 99 ? 27.824 -40.047 23.916 1.00 65.06 99 GLN A O 1
ATOM 819 N N . THR A 1 100 ? 26.055 -39.456 25.199 1.00 60.19 100 THR A N 1
ATOM 820 C CA . THR A 1 100 ? 26.535 -39.852 26.528 1.00 60.19 100 THR A CA 1
ATOM 821 C C . THR A 1 100 ? 26.176 -41.298 26.790 1.00 60.19 100 THR A C 1
ATOM 823 O O . THR A 1 100 ? 25.034 -41.656 26.418 1.00 60.19 100 THR A O 1
#

pLDDT: mean 74.93, std 15.9, range [38.25, 95.0]

Radius of gyration: 24.01 Å; chains: 1; bounding box: 51×48×60 Å

Organism: Amborella trichopoda (NCBI:txid13333)

Sequence (100 aa):
MEHRAYIEGLRGNRQEKLYGHMMVSGLPCSHAIAIIDHRHEDITEFCGVYFRVQMYRRAYSLPFNPMPDALELPYIVYTTVIPPAARRIASRSKKRYRQT

Foldseek 3Di:
DPPPVVVVVVPDDDPDDDPPPCVVQQADDPVRVVVCVVVVHDRVVSGDPCPDPVNVCVVCVDDDDPDDDPVPDPPDPDDPPDPPPDDDDPPDPDPDDDDD